Protein AF-A0A7X3XNG4-F1 (afdb_monomer_lite)

Structure (mmCIF, N/CA/C/O backbone):
data_AF-A0A7X3XNG4-F1
#
_entry.id   AF-A0A7X3XNG4-F1
#
loop_
_atom_site.group_PDB
_atom_site.id
_atom_site.type_symbol
_atom_site.label_atom_id
_atom_site.label_alt_id
_atom_site.label_comp_id
_atom_site.label_asym_id
_atom_site.label_entity_id
_atom_site.label_seq_id
_atom_site.pdbx_PDB_ins_code
_atom_site.Cartn_x
_atom_site.Cartn_y
_atom_site.Cartn_z
_atom_site.occupancy
_atom_site.B_iso_or_equiv
_atom_site.auth_seq_id
_atom_site.auth_comp_id
_atom_site.auth_asym_id
_atom_site.auth_ato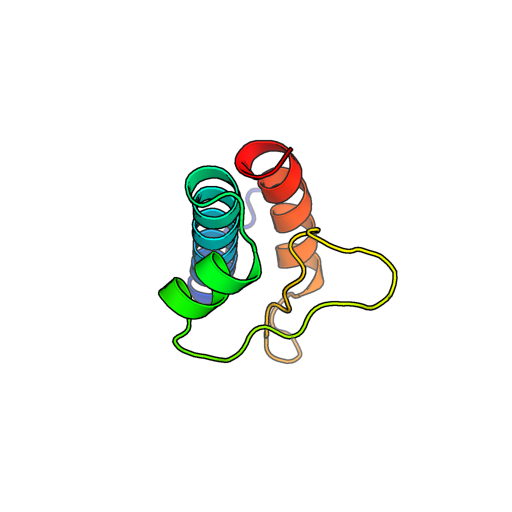m_id
_atom_site.pdbx_PDB_model_num
ATOM 1 N N . MET A 1 1 ? 25.922 -1.749 -5.883 1.00 50.97 1 MET A N 1
ATOM 2 C CA . MET A 1 1 ? 25.161 -1.322 -7.076 1.00 50.97 1 MET A CA 1
ATOM 3 C C . MET A 1 1 ? 23.837 -0.764 -6.580 1.00 50.97 1 MET A C 1
ATOM 5 O O . MET A 1 1 ? 23.066 -1.519 -6.009 1.00 50.97 1 MET A O 1
ATOM 9 N N . HIS A 1 2 ? 23.634 0.549 -6.667 1.00 77.31 2 HIS A N 1
ATOM 10 C CA . HIS A 1 2 ? 22.363 1.185 -6.313 1.00 77.31 2 HIS A CA 1
ATOM 11 C C . HIS A 1 2 ? 21.495 1.195 -7.571 1.00 77.31 2 HIS A C 1
ATOM 13 O O . HIS A 1 2 ? 21.915 1.752 -8.584 1.00 77.31 2 HIS A O 1
ATOM 19 N N . LEU A 1 3 ? 20.347 0.517 -7.536 1.00 85.25 3 LEU A N 1
ATOM 20 C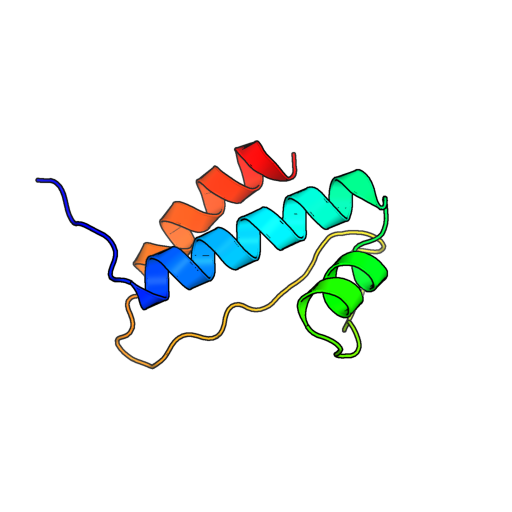 CA . LEU A 1 3 ? 19.377 0.552 -8.625 1.00 85.25 3 LEU A CA 1
ATOM 21 C C . LEU A 1 3 ? 18.268 1.533 -8.223 1.00 85.25 3 LEU A C 1
ATOM 23 O O . LEU A 1 3 ? 17.439 1.163 -7.392 1.00 85.25 3 LEU A O 1
ATOM 27 N N . PRO A 1 4 ? 18.277 2.774 -8.741 1.00 93.62 4 PRO A N 1
ATOM 28 C CA . PRO A 1 4 ? 17.279 3.763 -8.365 1.00 93.62 4 PRO A CA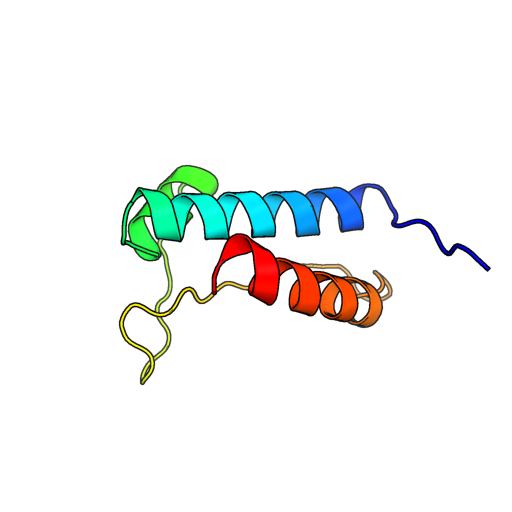 1
ATOM 29 C C . PRO A 1 4 ? 15.895 3.348 -8.869 1.00 93.62 4 PRO A C 1
ATOM 31 O O . PRO A 1 4 ? 15.760 2.706 -9.919 1.00 93.62 4 PRO A O 1
ATOM 34 N N . LEU A 1 5 ? 14.866 3.728 -8.117 1.00 96.50 5 LEU A N 1
ATOM 35 C CA . LEU A 1 5 ? 13.486 3.578 -8.549 1.00 96.50 5 LEU A CA 1
ATOM 36 C C . LEU A 1 5 ? 13.202 4.556 -9.695 1.00 96.50 5 LEU A C 1
ATOM 38 O O . LEU A 1 5 ? 13.801 5.622 -9.814 1.00 96.50 5 LEU A O 1
ATOM 42 N N . LYS A 1 6 ? 12.285 4.174 -10.580 1.00 96.50 6 LYS A N 1
ATOM 43 C CA . LYS A 1 6 ? 11.720 5.116 -11.551 1.00 96.50 6 LYS A CA 1
ATOM 44 C C . LYS A 1 6 ? 10.661 5.967 -10.860 1.00 96.50 6 LYS A C 1
ATOM 46 O O . LYS A 1 6 ? 9.955 5.460 -9.996 1.00 96.50 6 LYS A O 1
ATOM 51 N N . GLU A 1 7 ? 10.439 7.182 -11.346 1.00 97.06 7 GLU A N 1
ATOM 52 C CA . GLU A 1 7 ? 9.456 8.124 -10.785 1.00 97.06 7 GLU A CA 1
ATOM 53 C C . GLU A 1 7 ? 8.068 7.496 -10.539 1.00 97.06 7 GLU A C 1
ATOM 55 O O . GLU A 1 7 ? 7.471 7.676 -9.484 1.00 97.06 7 GLU A O 1
ATOM 60 N N . TYR A 1 8 ? 7.545 6.692 -11.475 1.00 96.44 8 TYR A N 1
ATOM 61 C CA . TYR A 1 8 ? 6.246 6.034 -11.270 1.00 96.44 8 TYR A CA 1
ATOM 62 C C . TYR A 1 8 ? 6.279 4.962 -10.169 1.00 96.44 8 TYR A C 1
ATOM 64 O O . TYR A 1 8 ? 5.252 4.698 -9.549 1.00 96.44 8 TYR A O 1
ATOM 72 N N . GLN A 1 9 ? 7.425 4.313 -9.946 1.00 97.69 9 GLN A N 1
ATOM 73 C CA . GLN A 1 9 ? 7.612 3.329 -8.879 1.00 97.69 9 GLN A CA 1
ATOM 74 C C . GLN A 1 9 ? 7.687 4.033 -7.524 1.00 97.69 9 GLN A C 1
ATOM 76 O O . GLN A 1 9 ? 7.031 3.582 -6.591 1.00 97.69 9 GLN A O 1
ATOM 81 N N . GLU A 1 10 ? 8.414 5.151 -7.450 1.00 97.75 10 GLU A N 1
ATOM 82 C CA . GLU A 1 10 ? 8.491 6.011 -6.261 1.00 97.75 10 GLU A CA 1
ATOM 83 C C . GLU A 1 10 ? 7.104 6.518 -5.882 1.00 97.75 10 GLU A C 1
ATOM 85 O O . GLU A 1 10 ? 6.613 6.179 -4.811 1.00 97.75 10 GLU A O 1
ATOM 90 N N . ARG A 1 11 ? 6.395 7.168 -6.814 1.00 97.75 11 ARG A N 1
ATOM 91 C CA . ARG A 1 11 ? 5.023 7.650 -6.588 1.00 97.75 11 ARG A CA 1
ATOM 92 C C . ARG A 1 11 ? 4.062 6.551 -6.147 1.00 97.75 11 ARG A C 1
ATOM 94 O O . ARG A 1 11 ? 3.186 6.785 -5.320 1.00 97.75 11 ARG A O 1
ATOM 101 N N . THR A 1 12 ? 4.208 5.343 -6.696 1.00 98.00 12 THR A N 1
ATOM 102 C CA . THR A 1 12 ? 3.385 4.191 -6.294 1.00 98.00 12 THR A CA 1
ATOM 103 C C . THR A 1 12 ? 3.628 3.822 -4.828 1.00 98.00 12 THR A C 1
ATOM 105 O O . THR A 1 12 ? 2.676 3.529 -4.107 1.00 98.00 12 THR A O 1
ATOM 108 N N . LEU A 1 13 ? 4.888 3.827 -4.390 1.00 98.31 13 LEU A N 1
ATOM 109 C CA . LEU A 1 13 ? 5.278 3.503 -3.018 1.00 98.31 13 LEU A CA 1
ATOM 110 C C . LEU A 1 13 ? 4.916 4.634 -2.045 1.00 98.31 13 LEU A C 1
ATOM 112 O O . LEU A 1 13 ? 4.408 4.346 -0.970 1.00 98.31 13 LEU A O 1
ATOM 116 N N . GLU A 1 14 ? 5.071 5.897 -2.445 1.00 98.44 14 GLU A N 1
ATOM 117 C CA . GLU A 1 14 ? 4.617 7.066 -1.676 1.00 98.44 14 GLU A CA 1
ATOM 118 C C . GLU A 1 14 ? 3.103 7.032 -1.442 1.00 98.44 14 GLU A C 1
ATOM 120 O O . GLU A 1 14 ? 2.641 7.214 -0.319 1.00 98.44 14 GLU A O 1
ATOM 125 N N . THR A 1 15 ? 2.328 6.703 -2.481 1.00 98.38 15 THR A N 1
ATOM 126 C CA . THR A 1 15 ? 0.868 6.546 -2.374 1.00 98.38 15 THR A CA 1
ATOM 127 C C . THR A 1 15 ? 0.496 5.418 -1.401 1.00 98.38 15 THR A C 1
ATOM 129 O O . THR A 1 15 ? -0.478 5.530 -0.657 1.00 98.38 15 THR A O 1
ATOM 132 N N . LEU A 1 16 ? 1.264 4.319 -1.388 1.00 98.62 16 LEU A N 1
ATOM 133 C CA . LEU A 1 16 ? 1.064 3.226 -0.432 1.00 98.62 16 LEU A CA 1
ATOM 134 C C . LEU A 1 16 ? 1.359 3.681 1.006 1.00 98.62 16 LEU A C 1
ATOM 136 O O . LEU A 1 16 ? 0.573 3.383 1.903 1.00 98.62 16 LEU A O 1
ATOM 140 N N . THR A 1 17 ? 2.457 4.412 1.213 1.00 98.56 17 THR A N 1
ATOM 141 C CA . THR A 1 17 ? 2.820 5.001 2.510 1.00 98.56 17 THR A CA 1
ATOM 142 C C . THR A 1 17 ? 1.712 5.914 3.030 1.00 98.56 17 THR A C 1
ATOM 144 O O . THR A 1 17 ? 1.248 5.733 4.154 1.00 98.56 17 THR A O 1
ATOM 147 N N . GLU A 1 18 ? 1.223 6.841 2.202 1.00 98.50 18 GLU A N 1
ATOM 148 C CA . GLU A 1 18 ? 0.140 7.754 2.580 1.00 98.50 18 GLU A CA 1
ATOM 149 C C . GLU A 1 18 ? -1.144 6.993 2.941 1.00 98.50 18 GLU A C 1
ATOM 151 O O . GLU A 1 18 ? -1.811 7.308 3.931 1.00 98.50 18 GLU A O 1
ATOM 156 N N . TYR A 1 19 ? -1.478 5.944 2.181 1.00 98.50 19 TYR A N 1
ATOM 157 C CA . TYR A 1 19 ? -2.616 5.088 2.494 1.00 98.50 19 TYR A CA 1
ATOM 158 C C . TYR A 1 19 ? -2.480 4.422 3.871 1.00 98.50 19 TYR A C 1
ATOM 160 O O . TYR A 1 19 ? -3.427 4.471 4.660 1.00 98.50 19 TYR A O 1
ATOM 168 N N . TYR A 1 20 ? -1.325 3.832 4.190 1.00 98.38 20 TYR A N 1
ATOM 169 C CA . TYR A 1 20 ? -1.094 3.192 5.490 1.00 98.38 20 TYR A CA 1
ATOM 170 C C . TYR A 1 20 ? -1.138 4.187 6.650 1.00 98.38 20 TYR A C 1
ATOM 172 O O . TYR A 1 20 ? -1.853 3.952 7.628 1.00 98.38 20 TYR A O 1
ATOM 180 N N . GLN A 1 21 ? -0.492 5.342 6.505 1.00 98.12 21 GLN A N 1
ATOM 181 C CA . GLN A 1 21 ? -0.541 6.405 7.508 1.00 98.12 21 GLN A CA 1
ATOM 182 C C . GLN A 1 21 ? -1.979 6.885 7.751 1.00 98.12 21 GLN A C 1
ATOM 184 O O . GLN A 1 21 ? -2.393 7.069 8.899 1.00 98.12 21 GLN A O 1
ATOM 189 N N . ASN A 1 22 ? -2.786 7.022 6.693 1.00 98.12 22 ASN A N 1
ATOM 190 C CA . ASN A 1 22 ? -4.203 7.354 6.822 1.00 98.12 22 ASN A CA 1
ATOM 191 C C . ASN A 1 22 ? -5.020 6.226 7.465 1.00 98.12 22 ASN A C 1
ATOM 193 O O . ASN A 1 22 ? -5.903 6.524 8.270 1.00 98.12 22 ASN A O 1
ATOM 197 N N . CYS A 1 23 ? -4.720 4.953 7.181 1.00 97.69 23 CYS A N 1
ATOM 198 C CA . CYS A 1 23 ? -5.364 3.820 7.854 1.00 97.69 23 CYS A CA 1
ATOM 199 C C . CYS A 1 23 ? -5.151 3.884 9.368 1.00 97.69 23 CYS A C 1
ATOM 201 O O . CYS A 1 23 ? -6.116 3.744 10.120 1.00 97.69 23 CYS A O 1
ATOM 203 N N . LEU A 1 24 ? -3.918 4.150 9.811 1.00 97.25 24 LEU A N 1
ATOM 204 C CA . LEU A 1 24 ? -3.591 4.294 11.230 1.00 97.25 24 LEU A CA 1
ATOM 205 C C . LEU A 1 24 ? -4.215 5.555 11.837 1.00 97.25 24 LEU A C 1
ATOM 207 O O . LEU A 1 24 ? -4.802 5.498 12.915 1.00 97.25 24 LEU A O 1
ATOM 211 N N . ARG A 1 25 ? -4.154 6.695 11.148 1.00 97.81 25 ARG A N 1
ATOM 212 C CA . ARG A 1 25 ? -4.714 7.960 11.648 1.00 97.81 25 ARG A CA 1
ATOM 213 C C . ARG A 1 25 ? -6.234 7.910 11.813 1.00 97.81 25 ARG A C 1
ATOM 215 O O . ARG A 1 25 ? -6.762 8.436 12.788 1.00 97.81 25 ARG A O 1
ATOM 222 N N . LEU A 1 26 ? -6.935 7.319 10.848 1.00 97.00 26 LEU A N 1
ATOM 223 C CA . LEU A 1 26 ? -8.400 7.265 10.811 1.00 97.00 26 LEU A CA 1
ATOM 224 C C . LEU A 1 26 ? -8.969 6.007 11.475 1.00 97.00 26 LEU A C 1
ATOM 226 O O . LEU A 1 26 ? -10.181 5.927 11.666 1.00 97.00 26 LEU A O 1
ATOM 230 N N . GLN A 1 27 ? -8.120 5.019 11.784 1.00 96.56 27 GLN A N 1
ATOM 231 C CA . GLN A 1 27 ? -8.518 3.692 12.269 1.00 96.56 27 GLN A CA 1
ATOM 232 C C . GLN A 1 27 ? -9.563 3.021 11.354 1.00 96.56 27 GLN A C 1
ATOM 234 O O . GLN A 1 27 ? -10.446 2.292 11.805 1.00 96.56 27 GLN A O 1
ATOM 239 N N . ASN A 1 28 ? -9.496 3.301 10.046 1.00 96.06 28 ASN A N 1
ATOM 240 C CA . ASN A 1 28 ? -10.451 2.799 9.065 1.00 96.06 28 ASN A CA 1
ATOM 241 C C . ASN A 1 28 ? -9.848 2.755 7.650 1.00 96.06 28 ASN A C 1
ATOM 243 O O . ASN A 1 28 ? -9.639 3.787 7.012 1.00 96.06 28 ASN A O 1
ATOM 247 N N . ALA A 1 29 ? -9.626 1.540 7.141 1.00 96.50 29 ALA A N 1
ATOM 248 C CA . ALA A 1 29 ? -9.054 1.298 5.817 1.00 96.50 29 ALA A CA 1
ATOM 249 C C . ALA A 1 29 ? -9.946 1.767 4.652 1.00 96.50 29 ALA A C 1
ATOM 251 O O . ALA A 1 29 ? -9.428 2.168 3.609 1.00 96.50 29 ALA A O 1
ATOM 252 N N . ASN A 1 30 ? -11.273 1.724 4.823 1.00 96.81 30 ASN A N 1
ATOM 253 C CA . ASN A 1 30 ? -12.229 2.168 3.809 1.00 96.81 30 ASN A CA 1
ATOM 254 C C . ASN A 1 30 ? -12.191 3.692 3.677 1.00 96.81 30 ASN A C 1
ATOM 256 O O . ASN A 1 30 ? -11.964 4.204 2.582 1.00 96.81 30 ASN A O 1
ATOM 260 N N . THR A 1 31 ? -12.307 4.407 4.798 1.00 97.25 31 THR A N 1
ATOM 261 C CA . THR A 1 31 ? -12.232 5.873 4.812 1.00 97.25 31 THR A CA 1
ATOM 262 C C . THR A 1 31 ? -10.889 6.360 4.275 1.00 97.25 31 THR A C 1
ATOM 264 O O . THR A 1 31 ? -10.868 7.213 3.396 1.00 97.25 31 THR A O 1
ATOM 267 N N . ALA A 1 32 ? -9.773 5.761 4.709 1.00 97.88 32 ALA A N 1
ATOM 268 C CA . ALA A 1 32 ? -8.443 6.106 4.203 1.00 97.88 32 ALA A CA 1
ATOM 269 C C . ALA A 1 32 ? -8.320 5.929 2.679 1.00 97.88 32 ALA A C 1
ATOM 271 O O . ALA A 1 32 ? -7.712 6.755 1.999 1.00 97.88 32 ALA A O 1
ATOM 272 N N . PHE A 1 33 ? -8.912 4.865 2.128 1.00 97.88 33 PHE A N 1
ATOM 273 C CA . PHE A 1 33 ? -8.905 4.623 0.687 1.00 97.88 33 PHE A CA 1
ATOM 274 C C . PHE A 1 33 ? -9.775 5.634 -0.060 1.00 97.88 33 PHE A C 1
ATOM 276 O O . PHE A 1 33 ? -9.371 6.145 -1.108 1.00 97.88 33 PHE A O 1
ATOM 283 N N . TYR A 1 34 ? -10.968 5.916 0.466 1.00 97.75 34 TYR A N 1
ATOM 284 C CA . TYR A 1 34 ? -11.885 6.877 -0.127 1.00 97.75 34 TYR A CA 1
ATOM 285 C C . TYR A 1 34 ? -11.284 8.284 -0.129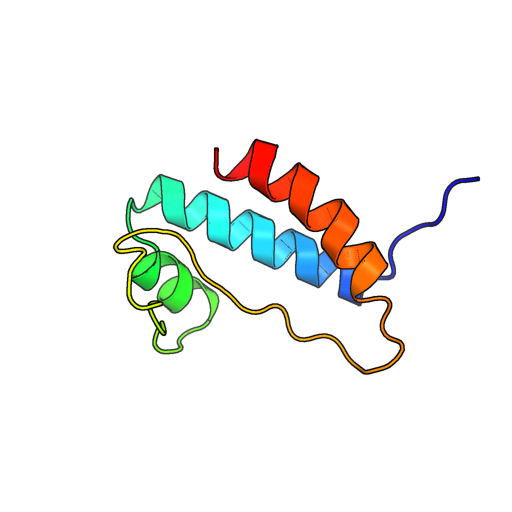 1.00 97.75 34 TYR A C 1
ATOM 287 O O . TYR A 1 34 ? -11.283 8.921 -1.177 1.00 97.75 34 TYR A O 1
ATOM 295 N N . ASP A 1 35 ? -10.699 8.734 0.981 1.00 97.25 35 ASP A N 1
ATOM 296 C CA . ASP A 1 35 ? -10.069 10.054 1.085 1.00 97.25 35 ASP A CA 1
ATOM 297 C C . ASP A 1 35 ? -8.983 10.238 0.014 1.00 97.25 35 ASP A C 1
ATOM 299 O O . ASP A 1 35 ? -8.976 11.248 -0.692 1.00 97.25 35 ASP A O 1
ATOM 303 N N . LEU A 1 36 ? -8.135 9.221 -0.178 1.00 97.25 36 LEU A N 1
ATOM 304 C CA . LEU A 1 36 ? -7.018 9.253 -1.125 1.00 97.25 36 LEU A CA 1
ATOM 305 C C . LEU A 1 36 ? -7.455 9.142 -2.596 1.00 97.25 36 LEU A C 1
ATOM 307 O O . LEU A 1 36 ? -6.849 9.742 -3.481 1.00 97.25 36 LEU A O 1
ATOM 311 N N . THR A 1 37 ? -8.474 8.328 -2.888 1.00 97.06 37 THR A N 1
ATOM 312 C CA . THR A 1 37 ? -8.786 7.919 -4.273 1.00 97.06 37 THR A CA 1
ATOM 313 C C . THR A 1 37 ? -10.125 8.422 -4.796 1.00 97.06 37 THR A C 1
ATOM 315 O O . THR A 1 37 ? -10.355 8.368 -6.007 1.00 97.06 37 THR A O 1
ATOM 318 N N . GLN A 1 38 ? -11.012 8.867 -3.902 1.00 97.69 38 GLN A N 1
ATOM 319 C CA . GLN A 1 38 ? -12.418 9.186 -4.162 1.00 97.69 38 GLN A CA 1
ATOM 320 C C . GLN A 1 38 ? -13.165 8.030 -4.853 1.00 97.69 38 GLN A C 1
ATOM 322 O O . GLN A 1 38 ? -14.016 8.229 -5.721 1.00 97.69 38 GLN A O 1
ATOM 327 N N . ARG A 1 39 ? -12.808 6.786 -4.501 1.00 96.75 39 ARG A N 1
ATOM 328 C CA . ARG A 1 39 ? -13.390 5.547 -5.037 1.00 96.75 39 ARG A CA 1
ATOM 329 C C . ARG A 1 39 ? -13.870 4.645 -3.901 1.00 96.75 39 ARG A C 1
ATOM 331 O O . ARG A 1 39 ? -13.314 4.701 -2.805 1.00 96.75 39 ARG A O 1
ATOM 338 N N . PRO A 1 40 ? -14.870 3.782 -4.150 1.00 96.00 40 PRO A N 1
ATOM 339 C CA . PRO A 1 40 ? -15.312 2.817 -3.153 1.00 96.00 40 PRO A CA 1
ATOM 340 C C . PRO A 1 40 ? -14.200 1.812 -2.838 1.00 96.00 40 PRO A C 1
ATOM 342 O O . PRO A 1 40 ? -13.557 1.274 -3.744 1.00 96.00 40 PRO A O 1
ATOM 345 N N . TYR A 1 41 ? -14.002 1.546 -1.550 1.00 95.62 41 TYR A N 1
ATOM 346 C CA . TYR A 1 41 ? -13.096 0.512 -1.068 1.00 95.62 41 TYR A CA 1
ATOM 347 C C . TYR A 1 41 ? -13.717 -0.878 -1.230 1.00 95.62 41 TYR A C 1
ATOM 349 O O . TYR A 1 41 ? -14.873 -1.096 -0.866 1.00 95.62 41 TYR A O 1
ATOM 357 N N . ALA A 1 42 ? -12.933 -1.825 -1.740 1.00 93.75 42 ALA A N 1
ATOM 358 C CA . ALA A 1 42 ? -13.319 -3.227 -1.832 1.00 93.75 42 ALA A CA 1
ATOM 359 C C . ALA A 1 42 ? -12.609 -4.015 -0.726 1.00 93.75 42 ALA A C 1
ATOM 361 O O . ALA A 1 42 ? -11.421 -4.316 -0.839 1.00 93.75 42 ALA A O 1
ATOM 362 N N . SER A 1 43 ? -13.334 -4.334 0.346 1.00 89.38 43 SER A N 1
ATOM 363 C CA . SER A 1 43 ? -12.819 -5.201 1.406 1.00 89.38 43 SER A CA 1
ATOM 364 C C . SER A 1 43 ? -12.631 -6.631 0.905 1.00 89.38 43 SER A C 1
ATOM 366 O O . SER A 1 43 ? -13.388 -7.102 0.058 1.00 89.38 43 SER A O 1
ATOM 368 N N . VAL A 1 44 ? -11.651 -7.332 1.471 1.00 90.19 44 VAL A N 1
ATOM 369 C CA . VAL A 1 44 ? -11.434 -8.758 1.218 1.00 90.19 44 VAL A CA 1
ATOM 370 C C . VAL A 1 44 ? -12.166 -9.601 2.261 1.00 90.19 44 VAL A C 1
ATOM 372 O O . VAL A 1 44 ? -12.094 -9.332 3.464 1.00 90.19 44 VAL A O 1
ATOM 375 N N . ASP A 1 45 ? -12.869 -10.632 1.797 1.00 91.62 45 ASP A N 1
ATOM 376 C CA . ASP A 1 45 ? -13.538 -11.584 2.679 1.00 91.62 45 ASP A CA 1
ATOM 377 C C . ASP A 1 45 ? -12.508 -12.318 3.551 1.00 91.62 45 ASP A C 1
ATOM 379 O O . ASP A 1 45 ? -11.467 -12.771 3.075 1.00 91.62 45 ASP A O 1
ATOM 383 N N . GLY A 1 46 ? -12.796 -12.432 4.849 1.00 91.31 46 GLY A N 1
ATOM 384 C CA . GLY A 1 46 ? -11.943 -13.138 5.810 1.00 91.31 46 GLY A CA 1
ATOM 385 C C . GLY A 1 46 ? -10.851 -12.299 6.488 1.00 91.31 46 GLY A C 1
ATOM 386 O O . GLY A 1 46 ? -10.220 -12.810 7.409 1.00 91.31 46 GLY A O 1
ATOM 387 N N . LEU A 1 47 ? -10.654 -11.026 6.114 1.00 89.62 47 LEU A N 1
ATOM 388 C CA . LEU A 1 47 ? -9.728 -10.106 6.804 1.00 89.62 47 LEU A CA 1
ATOM 389 C C . LEU A 1 47 ? -10.412 -8.764 7.142 1.00 89.62 47 LEU A C 1
ATOM 391 O O . LEU A 1 47 ? -10.046 -7.719 6.597 1.00 89.62 47 LEU A O 1
ATOM 395 N N . PRO A 1 48 ? -11.432 -8.760 8.022 1.00 86.25 48 PRO A N 1
ATOM 396 C CA . PRO A 1 48 ? -12.160 -7.542 8.363 1.00 86.25 48 PRO A CA 1
ATOM 397 C C . PRO A 1 48 ? -11.234 -6.509 9.015 1.00 86.25 48 PRO A C 1
ATOM 399 O O . PRO A 1 48 ? -10.469 -6.824 9.922 1.00 86.25 48 PRO A O 1
ATOM 402 N N . GLY A 1 49 ? -11.309 -5.262 8.548 1.00 85.62 49 GLY A N 1
ATOM 403 C CA . GLY A 1 49 ? -10.506 -4.150 9.068 1.00 85.62 49 GLY A CA 1
ATOM 404 C C . GLY A 1 49 ? -9.047 -4.120 8.598 1.00 85.62 49 GLY A C 1
ATOM 405 O O . GLY A 1 49 ? -8.406 -3.084 8.744 1.00 85.62 49 GLY A O 1
ATOM 406 N N . MET A 1 50 ? -8.538 -5.193 7.983 1.00 91.94 50 MET A N 1
ATOM 407 C CA . MET A 1 50 ? -7.185 -5.216 7.428 1.00 91.94 50 MET A CA 1
ATOM 408 C C . MET A 1 50 ? -7.098 -4.300 6.196 1.00 91.94 50 MET A C 1
ATOM 410 O O . MET A 1 50 ? -7.912 -4.453 5.273 1.00 91.94 50 MET A O 1
ATOM 414 N N . PRO A 1 51 ? -6.123 -3.374 6.129 1.00 95.50 51 PRO A N 1
ATOM 415 C CA . PRO A 1 51 ? -5.862 -2.617 4.912 1.00 95.50 51 PRO A CA 1
ATOM 416 C C . PRO A 1 51 ? -5.532 -3.546 3.741 1.00 95.50 51 PRO A C 1
ATOM 418 O O . PRO A 1 51 ? -4.622 -4.372 3.812 1.00 95.50 51 PRO A O 1
ATOM 421 N N . TYR A 1 52 ? -6.291 -3.414 2.656 1.00 95.38 52 TYR A N 1
ATOM 422 C CA . TYR A 1 52 ? -6.208 -4.260 1.472 1.00 95.38 52 TYR A CA 1
ATOM 423 C C . TYR A 1 52 ? -6.360 -3.404 0.215 1.00 95.38 52 TYR A C 1
ATOM 425 O O . TYR A 1 52 ? -7.432 -2.881 -0.081 1.00 95.38 52 TYR A O 1
ATOM 433 N N . VAL A 1 53 ? -5.277 -3.254 -0.545 1.00 96.19 53 VAL A N 1
ATOM 434 C CA . VAL A 1 53 ? -5.246 -2.420 -1.753 1.00 96.19 53 VAL A CA 1
ATOM 435 C C . VAL A 1 53 ? -4.458 -3.082 -2.873 1.00 96.19 53 VAL A C 1
ATOM 437 O O . VAL A 1 53 ? -3.614 -3.948 -2.652 1.00 96.19 53 VAL A O 1
ATOM 440 N N . CYS A 1 54 ? -4.725 -2.653 -4.106 1.00 95.81 54 CYS A N 1
ATOM 441 C CA . CYS A 1 54 ? -4.010 -3.108 -5.291 1.00 95.81 54 CYS A CA 1
ATOM 442 C C . CYS A 1 54 ? -3.226 -1.951 -5.918 1.00 95.81 54 CYS A C 1
ATOM 444 O O . CYS A 1 54 ? -3.810 -0.949 -6.335 1.00 95.81 54 CYS A O 1
ATOM 446 N N . LEU A 1 55 ? -1.911 -2.128 -6.051 1.00 96.06 55 LEU A N 1
ATOM 447 C CA . LEU A 1 55 ? -1.042 -1.221 -6.798 1.00 96.06 55 LEU A CA 1
ATOM 448 C C . LEU A 1 55 ? -1.028 -1.635 -8.273 1.00 96.06 55 LEU A C 1
ATOM 450 O O . LEU A 1 55 ? -0.671 -2.765 -8.617 1.00 96.06 55 LEU A O 1
ATOM 454 N N . ARG A 1 56 ? -1.420 -0.724 -9.167 1.00 94.50 56 ARG A N 1
ATOM 455 C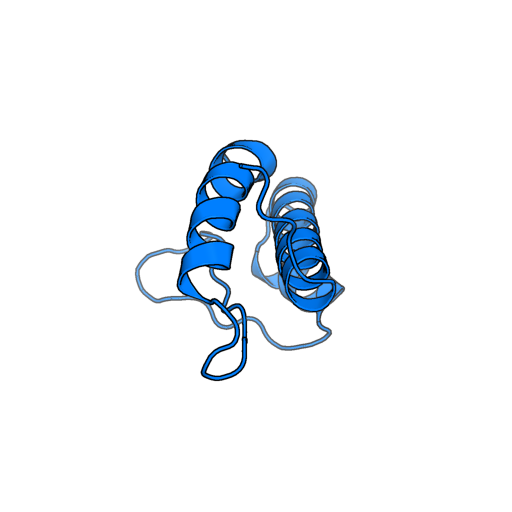 CA . ARG A 1 56 ? -1.512 -0.998 -10.608 1.00 94.50 56 ARG A CA 1
ATOM 456 C C . ARG A 1 56 ? -0.265 -0.501 -11.324 1.00 94.50 56 ARG A C 1
ATOM 458 O O . ARG A 1 56 ? -0.067 0.699 -11.462 1.00 94.50 56 ARG A O 1
ATOM 465 N N . LEU A 1 57 ? 0.539 -1.433 -11.833 1.00 95.19 57 LEU A N 1
ATOM 466 C CA . LEU A 1 57 ? 1.729 -1.133 -12.630 1.00 95.19 57 LEU A CA 1
ATOM 467 C C . LEU A 1 57 ? 1.680 -1.854 -13.988 1.00 95.19 57 LEU A C 1
ATOM 469 O O . LEU A 1 57 ? 1.210 -2.998 -14.055 1.00 95.19 57 LEU A O 1
ATOM 473 N N . PRO A 1 58 ? 2.218 -1.248 -15.064 1.00 93.31 58 PRO A N 1
ATOM 474 C CA . PRO A 1 58 ? 2.208 -1.846 -16.396 1.00 93.31 58 PRO A CA 1
ATOM 475 C C . PRO A 1 58 ? 3.015 -3.153 -16.467 1.00 93.31 58 PRO A C 1
ATOM 477 O O . PRO A 1 58 ? 3.862 -3.474 -15.619 1.00 93.31 58 PRO A O 1
ATOM 480 N N . THR A 1 59 ? 2.760 -3.950 -17.503 1.00 95.06 59 THR A N 1
ATOM 481 C CA . THR A 1 59 ? 3.620 -5.092 -17.853 1.00 95.06 59 THR A CA 1
ATOM 482 C C . THR A 1 59 ? 5.032 -4.594 -18.163 1.00 95.06 59 THR A C 1
ATOM 484 O O . THR A 1 59 ? 5.200 -3.536 -18.757 1.00 95.06 59 THR A O 1
ATOM 487 N N . GLY A 1 60 ? 6.056 -5.293 -17.663 1.00 95.06 60 GLY A N 1
ATOM 488 C CA . GLY A 1 60 ? 7.445 -4.812 -17.711 1.00 95.06 60 GLY A CA 1
ATOM 489 C C . GLY A 1 60 ? 7.777 -3.666 -16.738 1.00 95.06 60 GLY A C 1
ATOM 490 O O . GLY A 1 60 ? 8.939 -3.302 -16.607 1.00 95.06 60 GLY A O 1
ATOM 491 N N . GLY A 1 61 ? 6.806 -3.137 -15.983 1.00 94.62 61 GLY A N 1
ATOM 492 C CA . GLY A 1 61 ? 6.991 -2.003 -15.066 1.00 94.62 61 GLY A CA 1
ATOM 493 C C . GLY A 1 61 ? 7.765 -2.296 -13.771 1.00 94.62 61 GLY A C 1
ATOM 494 O O . GLY A 1 61 ? 7.790 -1.451 -12.879 1.00 94.62 61 GLY A O 1
ATOM 495 N N . GLY A 1 62 ? 8.376 -3.476 -13.632 1.00 96.25 62 GLY A N 1
ATOM 496 C CA . GLY A 1 62 ? 9.139 -3.842 -12.435 1.00 96.25 62 GLY A CA 1
ATOM 497 C C . GLY A 1 62 ? 8.279 -4.100 -11.193 1.00 96.25 62 GLY A C 1
ATOM 498 O O . GLY A 1 62 ? 8.682 -3.736 -10.095 1.00 96.25 62 GLY A O 1
ATOM 499 N N . LYS A 1 63 ? 7.105 -4.733 -11.351 1.00 97.12 63 LYS A N 1
ATOM 500 C CA . LYS A 1 63 ? 6.184 -5.069 -10.243 1.00 97.12 63 LYS A CA 1
ATOM 501 C C . LYS A 1 63 ? 6.870 -5.786 -9.081 1.00 97.12 63 LYS A C 1
ATOM 503 O O . LYS A 1 63 ? 6.638 -5.430 -7.937 1.00 97.12 63 LYS A O 1
ATOM 508 N N . THR A 1 64 ? 7.735 -6.753 -9.380 1.00 96.38 64 THR A N 1
ATOM 509 C CA . THR A 1 64 ? 8.485 -7.496 -8.359 1.00 96.38 64 THR A CA 1
ATOM 510 C C . THR A 1 64 ? 9.417 -6.583 -7.569 1.00 96.38 64 THR A C 1
ATOM 512 O O . THR A 1 64 ? 9.458 -6.671 -6.351 1.00 96.38 64 THR A O 1
ATOM 515 N N . PHE A 1 65 ? 10.115 -5.665 -8.243 1.00 96.94 65 PHE A N 1
ATOM 516 C CA . PHE A 1 65 ? 11.013 -4.720 -7.582 1.00 96.94 65 PHE A CA 1
ATOM 517 C C . PHE A 1 65 ? 10.239 -3.782 -6.646 1.00 96.94 65 PHE A C 1
ATOM 519 O O . PHE A 1 65 ? 10.596 -3.643 -5.482 1.00 96.94 65 PHE A O 1
ATOM 526 N N . VAL A 1 66 ? 9.111 -3.236 -7.113 1.00 97.75 66 VAL A N 1
ATOM 527 C CA . VAL A 1 66 ? 8.205 -2.420 -6.285 1.00 97.75 66 VAL A CA 1
ATOM 528 C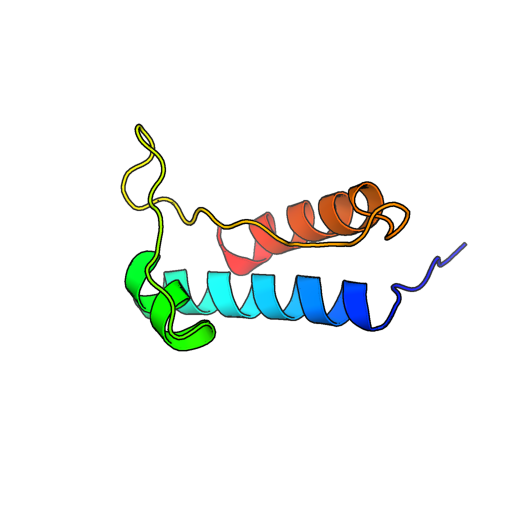 C . VAL A 1 66 ? 7.653 -3.215 -5.101 1.00 97.75 66 VAL A C 1
ATOM 530 O O . VAL A 1 66 ? 7.642 -2.710 -3.983 1.00 97.75 66 VAL A O 1
ATOM 533 N N . ALA A 1 67 ? 7.255 -4.472 -5.309 1.00 97.38 67 ALA A N 1
ATOM 534 C CA . ALA A 1 67 ? 6.759 -5.331 -4.237 1.00 97.38 67 ALA A CA 1
ATOM 535 C C . ALA A 1 67 ? 7.813 -5.563 -3.140 1.00 97.38 67 ALA A C 1
ATOM 537 O O . ALA A 1 67 ? 7.469 -5.527 -1.962 1.00 97.38 67 ALA A O 1
ATOM 538 N N . CYS A 1 68 ? 9.092 -5.730 -3.495 1.00 96.88 68 CYS A N 1
ATOM 539 C CA . CYS A 1 68 ? 10.171 -5.852 -2.509 1.00 96.88 68 CYS A CA 1
ATOM 540 C C . CYS A 1 68 ? 10.284 -4.610 -1.611 1.00 96.88 68 CYS A C 1
ATOM 542 O O . CYS A 1 68 ? 10.428 -4.748 -0.399 1.00 96.88 68 CYS A O 1
ATOM 544 N N . HIS A 1 69 ? 10.168 -3.407 -2.180 1.00 97.12 69 HIS A N 1
ATOM 545 C CA . HIS A 1 69 ? 10.153 -2.169 -1.393 1.00 97.12 69 HIS A CA 1
ATOM 546 C C . HIS A 1 69 ? 8.884 -2.033 -0.538 1.00 97.12 69 HIS A C 1
ATOM 548 O O . HIS A 1 69 ? 8.965 -1.626 0.622 1.00 97.12 69 HIS A O 1
ATOM 554 N N . ALA A 1 70 ? 7.726 -2.433 -1.072 1.00 97.94 70 ALA A N 1
ATOM 555 C CA . ALA A 1 70 ? 6.447 -2.367 -0.367 1.00 97.94 70 ALA A CA 1
ATOM 556 C C . ALA A 1 70 ? 6.423 -3.202 0.927 1.00 97.94 70 ALA A C 1
ATOM 558 O O . ALA A 1 70 ? 5.745 -2.819 1.880 1.00 97.94 70 ALA A O 1
ATOM 559 N N . VAL A 1 71 ? 7.179 -4.308 0.997 1.00 97.62 71 VAL A N 1
ATOM 560 C CA . VAL A 1 71 ? 7.310 -5.106 2.232 1.00 97.62 71 VAL A CA 1
ATOM 561 C C . VAL A 1 71 ? 7.905 -4.269 3.366 1.00 97.62 71 VAL A C 1
ATOM 563 O O . VAL A 1 71 ? 7.341 -4.240 4.456 1.00 97.62 71 VAL A O 1
ATOM 566 N N . SER A 1 72 ? 9.002 -3.548 3.106 1.00 96.94 72 SER A N 1
ATOM 567 C CA . SER A 1 72 ? 9.640 -2.698 4.120 1.00 96.94 72 SER A CA 1
ATOM 568 C C . SER A 1 72 ? 8.731 -1.551 4.555 1.00 96.94 72 SER A C 1
ATOM 570 O O . SER A 1 72 ? 8.661 -1.267 5.743 1.00 96.94 72 SER A O 1
ATOM 572 N N . ILE A 1 73 ? 8.020 -0.927 3.609 1.00 98.12 73 ILE A N 1
ATOM 573 C CA . ILE A 1 73 ? 7.055 0.146 3.895 1.00 98.12 73 ILE A CA 1
ATOM 574 C C . ILE A 1 73 ? 5.900 -0.375 4.750 1.00 98.12 73 ILE A C 1
ATOM 576 O O . ILE A 1 73 ? 5.497 0.270 5.704 1.00 98.12 73 ILE A O 1
ATOM 580 N N . THR A 1 74 ? 5.377 -1.565 4.450 1.00 97.50 74 THR A N 1
ATOM 581 C CA . THR A 1 74 ? 4.299 -2.161 5.257 1.00 97.50 74 THR A CA 1
ATOM 582 C C . THR A 1 74 ? 4.758 -2.391 6.697 1.00 97.50 74 THR A C 1
ATOM 584 O O . THR A 1 74 ? 4.008 -2.122 7.628 1.00 97.50 74 THR A O 1
ATOM 587 N N . ALA A 1 75 ? 6.000 -2.840 6.888 1.00 97.62 75 ALA A N 1
ATOM 588 C CA . ALA A 1 75 ? 6.560 -3.053 8.216 1.00 97.62 75 ALA A CA 1
ATOM 589 C C . ALA A 1 75 ? 6.834 -1.756 8.998 1.00 97.62 75 ALA A C 1
ATOM 591 O O . ALA A 1 75 ? 6.871 -1.824 10.218 1.00 97.62 75 ALA A O 1
ATOM 592 N N . SER A 1 76 ? 7.062 -0.615 8.334 1.00 97.44 76 SER A N 1
ATOM 593 C CA . SER A 1 76 ? 7.359 0.658 9.011 1.00 97.44 76 SER A CA 1
ATOM 594 C C . SER A 1 76 ? 6.154 1.583 9.166 1.00 97.44 76 SER A C 1
ATOM 596 O O . SER A 1 76 ? 6.102 2.349 10.121 1.00 97.44 76 SER A O 1
ATOM 598 N N . GLU A 1 77 ? 5.211 1.544 8.223 1.00 97.56 77 GLU A N 1
ATOM 599 C CA . GLU A 1 77 ? 4.113 2.515 8.135 1.00 97.56 77 GLU A CA 1
ATOM 600 C C . GLU A 1 77 ? 2.756 1.952 8.565 1.00 97.56 77 GLU A C 1
ATOM 602 O O . GLU A 1 77 ? 1.813 2.725 8.723 1.00 97.56 77 GLU A O 1
ATOM 607 N N . LEU A 1 78 ? 2.622 0.625 8.699 1.00 94.25 78 LEU A N 1
ATOM 608 C CA . LEU A 1 78 ? 1.350 -0.014 9.053 1.00 94.25 78 LEU A CA 1
ATOM 609 C C . LEU A 1 78 ? 1.404 -0.884 10.316 1.00 94.25 78 LEU A C 1
ATOM 611 O O . LEU A 1 78 ? 0.409 -0.928 11.039 1.00 94.25 78 LEU A O 1
ATOM 615 N N . LEU A 1 79 ? 2.501 -1.612 10.539 1.00 92.50 79 LEU A N 1
ATOM 616 C CA . LEU A 1 79 ? 2.684 -2.514 11.687 1.00 92.50 79 LEU A CA 1
ATOM 617 C C . LEU A 1 79 ? 3.377 -1.804 12.853 1.00 92.50 79 LEU A C 1
ATOM 619 O O . LEU A 1 79 ? 3.019 -2.130 14.007 1.00 92.50 79 LEU A O 1
#

Secondary structure (DSSP, 8-state):
---PPPHHHHHHHHHHHHHHHHHHHHT-HHHHHHHHHSS---PPTT-TT---------TTS-HHHHHHHHHHHHHHHT-

Sequence (79 aa):
MHLPLKEYQERTLETLTEYYQNCLRLQNANTAFYDLTQRPYASVDGLPGMPYVCLRLPTGGGKTFVACHAVSITASELL

pLDDT: mean 95.09, std 6.14, range [50.97, 98.62]

Radius of gyration: 13.2 Å; chains: 1; bounding box: 40×23×30 Å

Foldseek 3Di:
DDDDADPLLVVLLVLLLQLQLLCVVVVASQVSCCVSPVDGDDDDPPDPSDNDDDRDADVVRPPVVSVVVNVVSCVVRHD